Protein AF-K2F801-F1 (afdb_monomer)

pLDDT: mean 92.04, std 4.73, range [62.94, 97.62]

Foldseek 3Di:
DVVVVVVVVVVVVVVVVLVVLLCCLQVCVDVDLVRVLVVVLVVVCVVVVCCVVPPHDDDDPVVVVVVVVVSVVVSVLSSVLSVVSNVDPSVVSVCVSVVVVVVVPD

Structure (mmCIF, N/CA/C/O backbone):
data_AF-K2F801-F1
#
_entry.id   AF-K2F801-F1
#
loop_
_atom_site.group_PDB
_atom_site.id
_atom_site.type_symbol
_atom_site.label_atom_id
_atom_site.label_alt_id
_atom_site.label_comp_id
_atom_site.label_asym_id
_atom_site.label_entity_id
_atom_site.label_seq_id
_atom_site.pdbx_PDB_ins_code
_atom_site.Cartn_x
_atom_site.Cartn_y
_atom_site.Cartn_z
_atom_site.occupancy
_atom_site.B_iso_or_equiv
_atom_site.auth_seq_id
_atom_site.auth_comp_id
_atom_site.auth_asym_id
_atom_site.auth_atom_id
_atom_site.pdbx_PDB_model_num
ATOM 1 N N . MET A 1 1 ? 16.744 -20.106 -6.034 1.00 62.94 1 MET A N 1
ATOM 2 C CA . MET A 1 1 ? 16.780 -20.208 -4.558 1.00 62.94 1 MET A CA 1
ATOM 3 C C . MET A 1 1 ? 16.667 -18.844 -3.868 1.00 62.94 1 MET A C 1
ATOM 5 O O . MET A 1 1 ? 16.055 -18.784 -2.819 1.00 62.94 1 MET A O 1
ATOM 9 N N . THR A 1 2 ? 17.133 -17.734 -4.457 1.00 87.25 2 THR A N 1
ATOM 10 C CA . THR A 1 2 ? 16.975 -16.365 -3.901 1.00 87.25 2 THR A CA 1
ATOM 11 C C . THR A 1 2 ? 15.521 -15.888 -3.782 1.00 87.25 2 THR A C 1
ATOM 13 O O . THR A 1 2 ? 15.189 -15.137 -2.871 1.00 87.25 2 THR A O 1
ATOM 16 N N . TRP A 1 3 ? 14.632 -16.352 -4.668 1.00 93.12 3 TRP A N 1
ATOM 17 C CA . TRP A 1 3 ? 13.235 -15.910 -4.710 1.00 93.12 3 TRP A CA 1
ATOM 18 C C . TRP A 1 3 ? 12.461 -16.197 -3.413 1.00 93.12 3 TRP A C 1
ATOM 20 O O . TRP A 1 3 ? 11.616 -15.393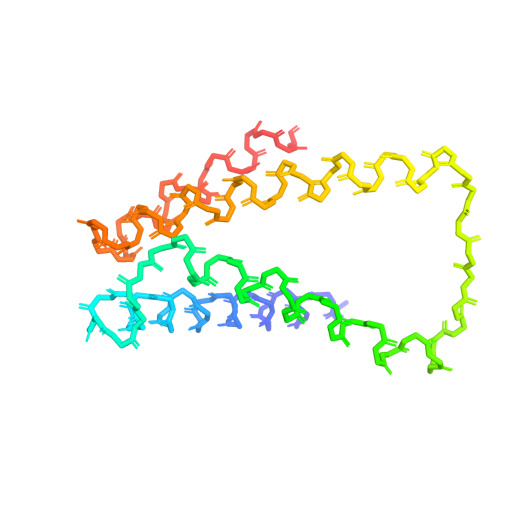 -3.037 1.00 93.12 3 TRP A O 1
ATOM 30 N N . ILE A 1 4 ? 12.762 -17.297 -2.705 1.00 95.56 4 ILE A N 1
ATOM 31 C CA . ILE A 1 4 ? 12.039 -17.640 -1.472 1.00 95.56 4 ILE A CA 1
ATOM 32 C C . ILE A 1 4 ? 12.408 -16.695 -0.332 1.00 95.56 4 ILE A C 1
ATOM 34 O O . ILE A 1 4 ? 11.539 -16.289 0.429 1.00 95.56 4 ILE A O 1
ATOM 38 N N . VAL A 1 5 ? 13.677 -16.282 -0.261 1.00 95.69 5 VAL A N 1
ATOM 39 C CA . VAL A 1 5 ? 14.139 -15.291 0.716 1.00 95.69 5 VAL A CA 1
ATO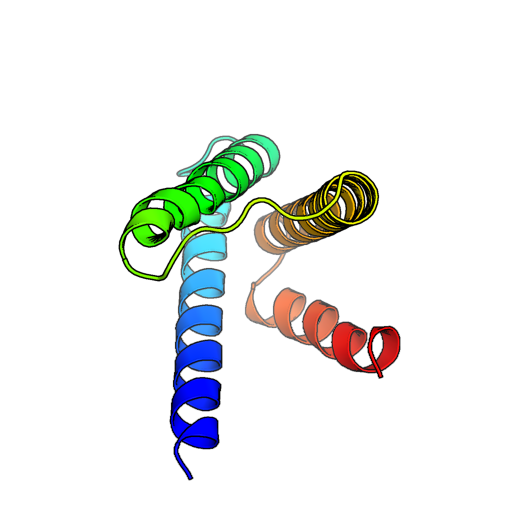M 40 C C . VAL A 1 5 ? 13.442 -13.960 0.455 1.00 95.69 5 VAL A C 1
ATOM 42 O O . VAL A 1 5 ? 12.868 -13.389 1.374 1.00 95.69 5 VAL A O 1
ATOM 45 N N . VAL A 1 6 ? 13.401 -13.518 -0.808 1.00 94.50 6 VAL A N 1
ATOM 46 C CA . VAL A 1 6 ? 12.692 -12.290 -1.205 1.00 94.50 6 VAL A CA 1
ATOM 47 C C . VAL A 1 6 ? 11.207 -12.370 -0.844 1.00 94.50 6 VAL A C 1
ATOM 49 O O . VAL A 1 6 ? 10.677 -11.432 -0.254 1.00 94.50 6 VAL A O 1
ATOM 52 N N . ALA A 1 7 ? 10.546 -13.492 -1.140 1.00 94.31 7 ALA A N 1
ATOM 53 C CA . ALA A 1 7 ? 9.134 -13.687 -0.826 1.00 94.31 7 ALA A CA 1
ATOM 54 C C . ALA A 1 7 ? 8.871 -13.644 0.687 1.00 94.31 7 ALA A C 1
ATOM 56 O O . ALA A 1 7 ? 8.004 -12.900 1.138 1.00 94.31 7 ALA A O 1
ATOM 57 N N . VAL A 1 8 ? 9.643 -14.387 1.486 1.00 95.81 8 VAL A N 1
ATOM 58 C CA . VAL A 1 8 ? 9.501 -14.405 2.951 1.00 95.81 8 VAL A CA 1
ATOM 59 C C . VAL A 1 8 ? 9.750 -13.018 3.542 1.00 95.81 8 VAL A C 1
ATOM 61 O O . VAL A 1 8 ? 8.969 -12.569 4.379 1.00 95.81 8 VAL A O 1
ATOM 64 N N . SER A 1 9 ? 10.780 -12.306 3.079 1.00 96.00 9 SER A N 1
ATOM 65 C CA . SER A 1 9 ? 11.042 -10.928 3.503 1.00 96.00 9 SER A CA 1
ATOM 66 C C . SER A 1 9 ? 9.893 -9.988 3.138 1.00 96.00 9 SER A C 1
ATOM 68 O O . SER A 1 9 ? 9.486 -9.187 3.975 1.00 96.00 9 SER A O 1
ATOM 70 N N . ALA A 1 10 ? 9.325 -10.107 1.936 1.00 93.56 10 ALA A N 1
ATOM 71 C CA . ALA A 1 10 ? 8.183 -9.300 1.517 1.00 93.56 10 ALA A CA 1
ATOM 72 C C . ALA A 1 10 ? 6.941 -9.565 2.386 1.00 93.56 10 ALA A C 1
ATOM 74 O O . ALA A 1 10 ? 6.319 -8.615 2.859 1.00 93.56 10 ALA A O 1
ATOM 75 N N . TYR A 1 11 ? 6.613 -10.831 2.670 1.00 92.50 11 TYR A N 1
ATOM 76 C CA . TYR A 1 11 ? 5.495 -11.177 3.556 1.00 92.50 11 TYR A CA 1
ATOM 77 C C . TYR A 1 11 ? 5.722 -10.712 4.997 1.00 92.50 11 TYR A C 1
ATOM 79 O O . TYR A 1 11 ? 4.792 -10.216 5.630 1.00 92.50 11 TYR A O 1
ATOM 87 N N . PHE A 1 12 ? 6.950 -10.823 5.511 1.00 95.31 12 PHE A N 1
ATOM 88 C CA . PHE A 1 12 ? 7.304 -10.321 6.838 1.00 95.31 12 PHE A CA 1
ATOM 89 C C . PHE A 1 12 ? 7.135 -8.798 6.934 1.00 95.31 12 PHE A C 1
ATOM 91 O O . PHE A 1 12 ? 6.480 -8.307 7.854 1.00 95.31 12 PHE A O 1
ATOM 98 N N . LEU A 1 13 ? 7.667 -8.051 5.962 1.00 95.50 13 LEU A N 1
ATOM 99 C CA . LEU A 1 13 ? 7.513 -6.595 5.899 1.00 95.50 13 LEU A CA 1
ATOM 100 C C . LEU A 1 13 ? 6.046 -6.187 5.717 1.00 95.50 13 LEU A C 1
ATOM 102 O O . LEU A 1 13 ? 5.600 -5.232 6.347 1.00 95.50 13 LEU A O 1
ATOM 106 N N . GLY A 1 14 ? 5.278 -6.935 4.922 1.00 92.50 14 GLY A N 1
ATOM 107 C CA . GLY A 1 14 ? 3.839 -6.730 4.764 1.00 92.50 14 GLY A CA 1
ATOM 108 C C . GLY A 1 14 ? 3.067 -6.942 6.069 1.00 92.50 14 GLY A C 1
ATOM 109 O O . GLY A 1 14 ? 2.230 -6.118 6.432 1.00 92.50 14 GLY A O 1
ATOM 110 N N . ALA A 1 15 ? 3.384 -7.995 6.827 1.00 92.38 15 ALA A N 1
ATOM 111 C CA . ALA A 1 15 ? 2.786 -8.232 8.140 1.00 92.38 15 ALA A CA 1
ATOM 112 C C . ALA A 1 15 ? 3.130 -7.111 9.135 1.00 92.38 15 ALA A C 1
ATOM 114 O O . ALA A 1 15 ? 2.257 -6.643 9.868 1.00 92.38 15 ALA A O 1
ATOM 115 N N . PHE A 1 16 ? 4.381 -6.641 9.128 1.00 95.19 16 PHE A N 1
ATOM 116 C CA . PHE A 1 16 ? 4.797 -5.493 9.931 1.00 95.19 16 PHE A CA 1
ATOM 117 C C . PHE A 1 16 ? 4.039 -4.214 9.545 1.00 95.19 16 PHE A C 1
ATOM 119 O O . PHE A 1 16 ? 3.549 -3.509 10.428 1.00 95.19 16 PHE A O 1
ATOM 126 N N . ALA A 1 17 ? 3.874 -3.943 8.248 1.00 93.38 17 ALA A N 1
ATOM 127 C CA . ALA A 1 17 ? 3.112 -2.796 7.757 1.00 93.38 17 ALA A CA 1
ATOM 128 C C . ALA A 1 17 ? 1.653 -2.831 8.240 1.00 93.38 17 ALA A C 1
ATOM 130 O O . ALA A 1 17 ? 1.187 -1.860 8.824 1.00 93.38 17 ALA A O 1
ATOM 131 N N . VAL A 1 18 ? 0.975 -3.978 8.135 1.00 93.19 18 VAL A N 1
ATOM 132 C CA . VAL A 1 18 ? -0.408 -4.158 8.620 1.00 93.19 18 VAL A CA 1
ATOM 133 C C . VAL A 1 18 ? -0.537 -3.882 10.125 1.00 93.19 18 VAL A C 1
ATOM 135 O O . VAL A 1 18 ? -1.521 -3.286 10.575 1.00 93.19 18 VAL A O 1
ATOM 138 N N . LEU A 1 19 ? 0.447 -4.306 10.926 1.00 93.81 19 LEU A N 1
ATOM 139 C CA . LEU A 1 19 ? 0.476 -4.004 12.361 1.00 93.81 19 LEU A CA 1
ATOM 140 C C . LEU A 1 19 ? 0.630 -2.501 12.612 1.00 93.81 19 LEU A C 1
ATOM 142 O O . LEU A 1 19 ? -0.057 -1.956 13.479 1.00 93.81 19 LEU A O 1
ATOM 146 N N . MET A 1 20 ? 1.492 -1.826 11.848 1.00 93.44 20 MET A N 1
ATOM 147 C CA . MET A 1 20 ? 1.669 -0.373 11.928 1.00 93.44 20 MET A CA 1
ATOM 148 C C . MET A 1 20 ? 0.419 0.386 11.482 1.00 93.44 20 MET A C 1
ATOM 150 O O . MET A 1 20 ? 0.010 1.308 12.185 1.00 93.44 20 MET A O 1
ATOM 154 N N . ASP A 1 21 ? -0.245 -0.038 10.405 1.00 93.25 21 ASP A N 1
ATOM 155 C CA . ASP A 1 21 ? -1.510 0.541 9.942 1.00 93.25 21 ASP A CA 1
ATOM 156 C C . ASP A 1 21 ? -2.560 0.483 11.052 1.00 93.25 21 ASP A C 1
ATOM 158 O O . ASP A 1 21 ? -3.171 1.494 11.413 1.00 93.25 21 ASP A O 1
ATOM 162 N N . LYS A 1 22 ? -2.733 -0.699 11.660 1.00 93.50 22 LYS A N 1
ATOM 163 C CA . LYS A 1 22 ? -3.687 -0.886 12.757 1.00 93.50 22 LYS A CA 1
ATOM 164 C C . LYS A 1 22 ? -3.316 -0.071 13.980 1.00 93.50 22 LYS A C 1
ATOM 166 O O . LYS A 1 22 ? -4.203 0.492 14.618 1.00 93.50 22 LYS A O 1
ATOM 171 N N . PHE A 1 23 ? -2.037 0.003 14.314 1.00 93.56 23 PHE A N 1
ATOM 172 C CA . PHE A 1 23 ? -1.567 0.793 15.438 1.00 93.56 23 PHE A CA 1
ATOM 173 C C . PHE A 1 23 ? -1.836 2.285 15.224 1.00 93.56 23 PHE A C 1
ATOM 175 O O . PHE A 1 23 ? -2.479 2.908 16.063 1.00 93.56 23 PHE A O 1
ATOM 182 N N . LEU A 1 24 ? -1.431 2.849 14.084 1.00 93.25 24 LEU A N 1
ATOM 183 C CA . LEU A 1 24 ? -1.578 4.274 13.777 1.00 93.25 24 LEU A CA 1
ATOM 184 C C . LEU A 1 24 ? -3.047 4.702 13.658 1.00 93.25 24 LEU A C 1
ATOM 186 O O . LEU A 1 24 ? -3.438 5.733 14.218 1.00 93.25 24 LEU A O 1
ATOM 190 N N . LEU A 1 25 ? -3.866 3.902 12.969 1.00 92.75 25 LEU A N 1
ATOM 191 C CA . LEU A 1 25 ? -5.290 4.178 12.764 1.00 92.75 25 LEU A CA 1
ATOM 192 C C . LEU A 1 25 ? -6.138 3.832 13.992 1.00 92.75 25 LEU A C 1
ATOM 194 O O . LEU A 1 25 ? -7.095 4.541 14.295 1.00 92.75 25 LEU A O 1
ATOM 198 N N . GLY A 1 26 ? -5.814 2.748 14.695 1.00 87.62 26 GLY A N 1
ATOM 199 C CA . GLY A 1 26 ? -6.557 2.274 15.864 1.00 87.62 26 GLY A CA 1
ATOM 200 C C . GLY A 1 26 ? -6.285 3.102 17.115 1.00 87.62 26 GLY A C 1
ATOM 201 O O . GLY A 1 26 ? -7.210 3.393 17.870 1.00 87.62 26 GLY A O 1
ATOM 202 N N . SER A 1 27 ? -5.045 3.564 17.313 1.00 87.69 27 SER A N 1
ATOM 203 C CA . SER A 1 27 ? -4.688 4.424 18.447 1.00 87.69 27 SER A CA 1
ATOM 204 C C . SER A 1 27 ? -4.980 5.910 18.200 1.00 87.69 27 SER A C 1
ATOM 206 O O . SER A 1 27 ? -4.488 6.748 18.955 1.00 87.69 27 SER A O 1
ATOM 208 N N . LYS A 1 28 ? -5.702 6.256 17.121 1.00 81.62 28 LYS A N 1
ATOM 209 C CA . LYS A 1 28 ? -6.037 7.636 16.712 1.00 81.62 28 LYS A CA 1
ATOM 210 C C . LYS A 1 28 ? -4.827 8.584 16.633 1.00 81.62 28 LYS A C 1
ATOM 212 O O . LYS A 1 28 ? -4.964 9.784 16.852 1.00 81.62 28 LYS A O 1
ATOM 217 N N . ARG A 1 29 ? -3.634 8.057 16.323 1.00 85.50 29 ARG A N 1
ATOM 218 C CA . ARG A 1 29 ? -2.418 8.873 16.110 1.00 85.50 29 ARG A CA 1
ATOM 219 C C . ARG A 1 29 ? -2.474 9.637 14.794 1.00 85.50 29 ARG A C 1
ATOM 221 O O . ARG A 1 29 ? -1.818 10.662 14.653 1.00 85.50 29 ARG A O 1
ATOM 228 N N . VAL A 1 30 ? -3.271 9.140 13.853 1.00 87.75 30 VAL A N 1
ATOM 229 C CA . VAL A 1 30 ? -3.607 9.822 12.607 1.00 87.75 30 VAL A CA 1
ATOM 230 C C . VAL A 1 30 ? -5.089 10.176 12.632 1.00 87.75 30 VAL A C 1
ATOM 232 O O . VAL A 1 30 ? -5.919 9.387 13.081 1.00 87.75 30 VAL A O 1
ATOM 235 N N . SER A 1 31 ? -5.412 11.379 12.160 1.00 83.75 31 SER A N 1
ATOM 236 C CA . SER A 1 31 ? -6.746 11.973 12.273 1.00 83.75 31 SER A CA 1
ATOM 237 C C . SER A 1 31 ? -7.832 11.201 11.523 1.00 83.75 31 SER A C 1
ATOM 239 O O . SER A 1 31 ? -8.977 11.174 11.969 1.00 83.75 31 SER A O 1
ATOM 241 N N . SER A 1 32 ? -7.500 10.586 10.384 1.00 91.69 32 SER A N 1
ATOM 242 C CA . SER A 1 32 ? -8.458 9.839 9.569 1.00 91.69 32 SER A CA 1
ATOM 243 C C . SER A 1 32 ? -7.779 8.859 8.597 1.00 91.69 32 SER A C 1
ATOM 245 O O . SER A 1 32 ? -6.631 9.088 8.198 1.00 91.69 32 SER A O 1
ATOM 247 N N . PRO A 1 33 ? -8.485 7.799 8.152 1.00 92.19 33 PRO A N 1
ATOM 248 C CA . PRO A 1 33 ? -8.006 6.893 7.103 1.00 92.19 33 PRO A CA 1
ATOM 249 C C . PRO A 1 33 ? -7.648 7.599 5.787 1.00 92.19 33 PRO A C 1
ATOM 251 O O . PRO A 1 33 ? -6.733 7.169 5.088 1.00 92.19 33 PRO A O 1
ATOM 254 N N . GLN A 1 34 ? -8.339 8.693 5.457 1.00 94.25 34 GLN A N 1
ATOM 255 C CA . GLN A 1 34 ? -8.093 9.527 4.278 1.00 94.25 34 GLN A CA 1
ATOM 256 C C . GLN A 1 34 ? -6.700 10.155 4.347 1.00 94.25 34 GLN A C 1
ATOM 258 O O . GLN A 1 34 ? -5.894 9.988 3.435 1.00 94.25 34 GLN A O 1
ATOM 263 N N . VAL A 1 35 ? -6.409 10.835 5.461 1.00 94.56 35 VAL A N 1
ATOM 264 C CA . VAL A 1 35 ? -5.117 11.494 5.697 1.00 94.56 35 VAL A CA 1
ATOM 265 C C . VAL A 1 35 ? -3.995 10.463 5.731 1.00 94.56 35 VAL A C 1
ATOM 267 O O . VAL A 1 35 ? -2.950 10.671 5.122 1.00 94.56 35 VAL A O 1
ATOM 270 N N . TYR A 1 36 ? -4.224 9.319 6.377 1.00 94.88 36 TYR A N 1
ATOM 271 C CA . TYR A 1 36 ? -3.240 8.242 6.396 1.00 94.88 36 TYR A CA 1
ATOM 272 C C . TYR A 1 36 ? -2.928 7.716 4.990 1.00 94.88 36 TYR A C 1
ATOM 274 O O . TYR A 1 36 ? -1.767 7.634 4.601 1.00 94.88 36 TYR A O 1
ATOM 282 N N . THR A 1 37 ? -3.963 7.439 4.194 1.00 95.44 37 THR A N 1
ATOM 283 C CA . 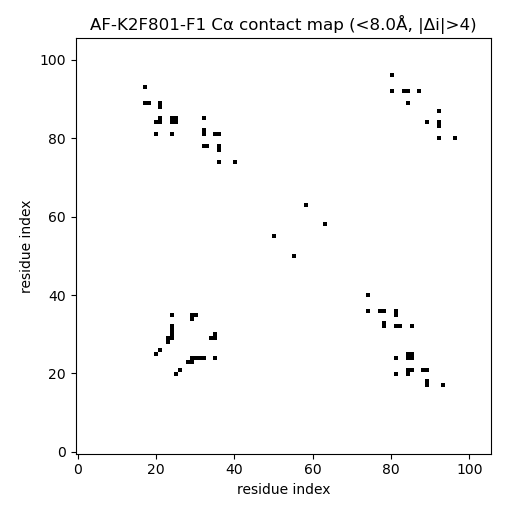THR A 1 37 ? -3.803 6.945 2.819 1.00 95.44 37 THR A CA 1
ATOM 284 C C . THR A 1 37 ? -3.078 7.952 1.929 1.00 95.44 37 THR A C 1
ATOM 286 O O . THR A 1 37 ? -2.237 7.563 1.122 1.00 95.44 37 THR A O 1
ATOM 289 N N . PHE A 1 38 ? -3.350 9.246 2.101 1.00 94.69 38 PHE A N 1
ATOM 290 C CA . PHE A 1 38 ? -2.626 10.306 1.404 1.00 94.69 38 PHE A CA 1
ATOM 291 C C . PHE A 1 38 ? -1.121 10.255 1.700 1.00 94.69 38 PHE A C 1
ATOM 293 O O . PHE A 1 38 ? -0.316 10.263 0.769 1.00 94.69 38 PHE A O 1
ATOM 300 N N . TYR A 1 39 ? -0.735 10.120 2.973 1.00 94.00 39 TYR A N 1
ATOM 301 C CA . TYR A 1 39 ? 0.675 9.978 3.340 1.00 94.00 39 TYR A CA 1
ATOM 302 C C . TYR A 1 39 ? 1.300 8.698 2.786 1.00 94.00 39 TYR A C 1
ATOM 304 O O . TYR A 1 39 ? 2.412 8.766 2.273 1.00 94.00 39 TYR A O 1
ATOM 312 N N . VAL A 1 40 ? 0.595 7.561 2.815 1.00 93.50 40 VAL A N 1
ATOM 313 C CA . VAL A 1 40 ? 1.069 6.311 2.187 1.00 93.50 40 VAL A CA 1
ATOM 314 C C . VAL A 1 40 ? 1.368 6.526 0.698 1.00 93.50 40 VAL A C 1
ATOM 316 O O . VAL A 1 40 ? 2.427 6.120 0.222 1.00 93.50 40 VAL A O 1
ATOM 319 N N . GLY A 1 41 ? 0.487 7.225 -0.023 1.00 93.50 41 GLY A N 1
ATOM 320 C CA . GLY A 1 41 ? 0.705 7.578 -1.429 1.00 93.50 41 GLY A CA 1
ATOM 321 C C . GLY A 1 41 ? 1.935 8.465 -1.643 1.00 93.50 41 GLY A C 1
ATOM 322 O O . GLY A 1 41 ? 2.752 8.180 -2.516 1.00 93.50 41 GLY A O 1
ATOM 323 N N . ILE A 1 42 ? 2.116 9.499 -0.812 1.00 94.25 42 ILE A N 1
ATOM 324 C CA . ILE A 1 42 ? 3.302 10.371 -0.870 1.00 94.25 42 ILE A CA 1
ATOM 325 C C . ILE A 1 42 ? 4.582 9.588 -0.580 1.00 94.25 42 ILE A C 1
ATOM 327 O O . ILE A 1 42 ? 5.568 9.764 -1.290 1.00 94.25 42 ILE A O 1
ATOM 331 N N . PHE A 1 43 ? 4.587 8.711 0.427 1.00 91.88 43 PHE A N 1
ATOM 332 C CA . PHE A 1 43 ? 5.754 7.880 0.735 1.00 91.88 43 PHE A CA 1
ATOM 333 C C . PHE A 1 43 ? 6.146 6.975 -0.436 1.00 91.88 43 PHE A C 1
ATOM 335 O O . PHE A 1 43 ? 7.335 6.721 -0.628 1.00 91.88 43 PHE A O 1
ATOM 342 N N . GLY A 1 44 ? 5.185 6.569 -1.271 1.00 90.06 44 GLY A N 1
ATOM 343 C CA . GLY A 1 44 ? 5.450 5.865 -2.526 1.00 90.06 44 GLY A CA 1
ATOM 344 C C . GLY A 1 44 ? 6.369 6.635 -3.483 1.00 90.06 44 GLY A C 1
ATOM 345 O O . GLY A 1 44 ? 7.169 6.019 -4.185 1.00 90.06 44 GLY A O 1
ATOM 346 N N . LEU A 1 45 ? 6.354 7.974 -3.458 1.00 91.06 45 LEU A N 1
ATOM 347 C CA . LEU A 1 45 ? 7.280 8.800 -4.247 1.00 91.06 45 LEU A CA 1
ATOM 348 C C . LEU A 1 45 ? 8.737 8.652 -3.794 1.00 91.06 45 LEU A C 1
ATOM 350 O O . LEU A 1 45 ? 9.644 8.931 -4.574 1.00 91.06 45 LEU A O 1
ATOM 354 N N . GLY A 1 46 ? 8.983 8.150 -2.580 1.00 91.38 46 GLY A N 1
ATOM 355 C CA . GLY A 1 46 ? 10.322 7.789 -2.113 1.00 91.38 46 GLY A CA 1
ATOM 356 C C . GLY A 1 46 ? 11.021 6.777 -3.027 1.00 91.38 46 GLY A C 1
ATOM 357 O O . GLY A 1 46 ? 12.248 6.755 -3.074 1.00 91.38 46 GLY A O 1
ATOM 358 N N . ALA A 1 47 ? 10.272 6.012 -3.831 1.00 88.06 47 ALA A N 1
ATOM 359 C CA . ALA A 1 47 ? 10.834 5.151 -4.869 1.00 88.06 47 ALA A CA 1
ATOM 360 C C . ALA A 1 47 ? 11.713 5.922 -5.876 1.00 88.06 47 ALA A C 1
ATOM 362 O O . ALA A 1 47 ? 12.717 5.387 -6.344 1.00 88.06 47 ALA A O 1
ATOM 363 N N . PHE A 1 48 ? 11.408 7.196 -6.158 1.00 89.56 48 PHE A N 1
ATOM 364 C CA . PHE A 1 48 ? 12.221 8.033 -7.049 1.00 89.56 48 PHE A CA 1
ATOM 365 C C . PHE A 1 48 ? 13.612 8.341 -6.487 1.00 89.56 48 PHE A C 1
ATOM 367 O O . PHE A 1 48 ? 14.524 8.606 -7.264 1.00 89.56 48 PHE A O 1
ATOM 374 N N . LEU A 1 49 ? 13.824 8.237 -5.170 1.00 91.81 49 LEU A N 1
ATOM 375 C CA . LEU A 1 49 ? 15.163 8.369 -4.583 1.00 91.81 49 LEU A CA 1
ATOM 376 C C . LEU A 1 49 ? 16.101 7.249 -5.047 1.00 91.81 49 LEU A C 1
ATOM 378 O O . LEU A 1 49 ? 17.314 7.439 -5.080 1.00 91.81 49 LEU A O 1
ATOM 382 N N . PHE A 1 50 ? 15.547 6.101 -5.444 1.00 89.25 50 PHE A N 1
ATOM 383 C CA . PHE A 1 50 ? 16.314 4.979 -5.975 1.00 89.25 50 PHE A CA 1
ATOM 384 C C . PHE A 1 50 ? 16.541 5.067 -7.491 1.00 89.25 50 PHE A C 1
ATOM 386 O O . PHE A 1 50 ? 17.440 4.407 -8.006 1.00 89.25 50 PHE A O 1
ATOM 393 N N . ALA A 1 51 ? 15.795 5.916 -8.206 1.00 89.00 51 ALA A N 1
ATOM 394 C CA . ALA A 1 51 ? 15.906 6.094 -9.655 1.00 89.00 51 ALA A CA 1
ATOM 395 C C . ALA A 1 51 ? 17.350 6.304 -10.178 1.00 89.00 51 ALA A C 1
ATOM 397 O O . ALA A 1 51 ? 17.717 5.629 -11.145 1.00 89.00 51 ALA A O 1
ATOM 398 N N . PRO A 1 52 ? 18.207 7.158 -9.571 1.00 87.38 52 PRO A N 1
ATOM 399 C CA . PRO A 1 52 ? 19.561 7.376 -10.089 1.00 87.38 52 PRO A CA 1
ATOM 400 C C . PRO A 1 52 ? 20.487 6.157 -9.960 1.00 87.38 52 PRO A C 1
ATOM 402 O O . PRO A 1 52 ? 21.475 6.076 -10.683 1.00 87.38 52 PRO A O 1
ATOM 405 N N . PHE A 1 53 ? 20.186 5.195 -9.082 1.00 90.81 53 PHE A N 1
ATOM 406 C CA . PHE A 1 53 ? 21.061 4.045 -8.826 1.00 90.81 53 PHE A CA 1
ATOM 407 C C . PHE A 1 53 ? 20.838 2.872 -9.790 1.00 90.81 53 PHE A C 1
ATOM 409 O O . PHE A 1 53 ? 21.715 2.023 -9.923 1.00 90.81 53 PHE A O 1
ATOM 416 N N . PHE A 1 54 ? 19.685 2.818 -10.468 1.00 84.94 54 PHE A N 1
ATOM 417 C CA . PHE A 1 54 ? 19.253 1.648 -11.247 1.00 84.94 54 PHE A CA 1
ATOM 418 C C . PHE A 1 54 ? 18.985 1.941 -12.731 1.00 84.94 54 PHE A C 1
ATOM 420 O O . PHE A 1 54 ? 18.343 1.141 -13.405 1.00 84.94 54 PHE A O 1
ATOM 427 N N . GLY A 1 55 ? 19.481 3.067 -13.257 1.00 84.19 55 GLY A N 1
ATOM 428 C CA . GLY A 1 55 ? 19.340 3.403 -14.678 1.00 84.19 55 GLY A CA 1
ATOM 429 C C . GLY A 1 55 ? 17.913 3.807 -15.048 1.00 84.19 55 GLY A C 1
ATOM 430 O O . GLY A 1 55 ? 17.247 3.127 -15.827 1.00 84.19 55 GLY A O 1
ATOM 431 N N . PHE A 1 56 ? 17.439 4.919 -14.476 1.00 86.56 56 PHE A N 1
ATOM 432 C CA . PHE A 1 56 ? 16.112 5.459 -14.761 1.00 86.56 56 PHE A CA 1
ATOM 433 C C . PHE A 1 56 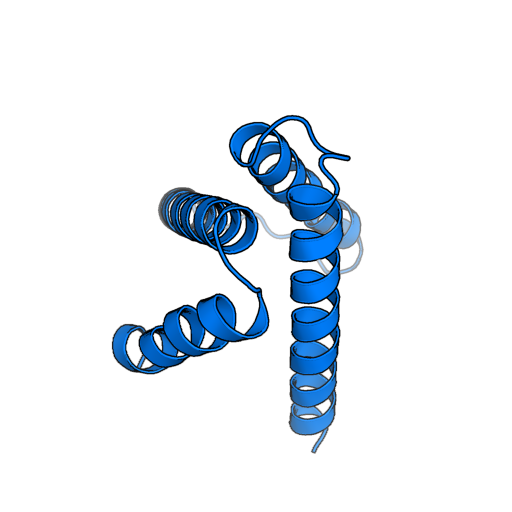? 15.906 5.692 -16.263 1.00 86.56 56 PHE A C 1
ATOM 435 O O . PHE A 1 56 ? 16.619 6.475 -16.890 1.00 86.56 56 PHE A O 1
ATOM 442 N N . SER A 1 57 ? 14.899 5.027 -16.823 1.00 89.31 57 SER A N 1
ATOM 443 C CA . SER A 1 57 ? 14.426 5.240 -18.187 1.00 89.31 57 SER A CA 1
ATOM 444 C C . SER A 1 57 ? 12.975 5.696 -18.136 1.00 89.31 57 SER A C 1
ATOM 446 O O . SER A 1 57 ? 12.171 5.169 -17.367 1.00 89.31 57 SER A O 1
ATOM 448 N N . VAL A 1 58 ? 12.650 6.713 -18.932 1.00 91.25 58 VAL A N 1
ATOM 449 C CA . VAL A 1 58 ? 11.276 7.206 -19.035 1.00 91.25 58 VAL A CA 1
ATOM 450 C C . VAL A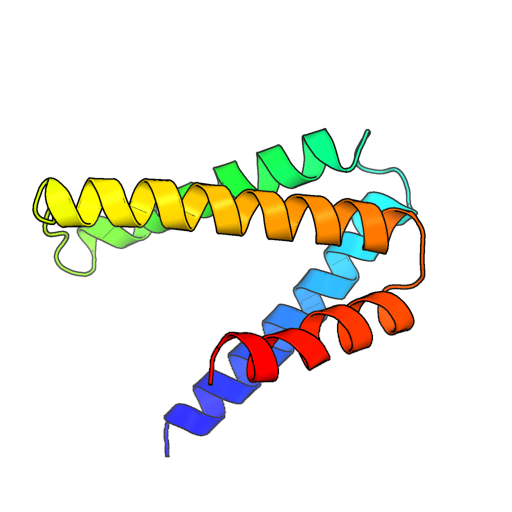 1 58 ? 10.497 6.247 -19.945 1.00 91.25 58 VAL A C 1
ATOM 452 O O . VAL A 1 58 ? 10.928 6.030 -21.081 1.00 91.25 58 VAL A O 1
ATOM 455 N N . PRO A 1 59 ? 9.386 5.649 -19.476 1.00 92.12 59 PRO A N 1
ATOM 456 C CA . PRO A 1 59 ? 8.550 4.785 -20.308 1.00 92.12 59 PRO A CA 1
ATOM 457 C C . PRO A 1 59 ? 7.843 5.563 -21.429 1.00 92.12 59 PRO A C 1
ATOM 459 O O . PRO A 1 59 ? 7.785 6.789 -21.402 1.00 92.12 59 PRO A O 1
ATOM 462 N N . SER A 1 60 ? 7.242 4.854 -22.391 1.00 96.88 60 SER A N 1
ATOM 463 C CA . SER A 1 60 ? 6.387 5.482 -23.408 1.00 96.88 60 SER A CA 1
ATOM 464 C C . SER A 1 60 ? 5.144 6.136 -22.793 1.00 96.88 60 SER A C 1
ATOM 466 O O . SER A 1 60 ? 4.643 5.689 -21.758 1.00 96.88 60 SER A O 1
ATOM 468 N N . ASP A 1 61 ? 4.573 7.128 -23.480 1.00 96.94 61 ASP A N 1
ATOM 469 C CA . ASP A 1 61 ? 3.368 7.846 -23.029 1.00 96.94 61 ASP A CA 1
ATOM 470 C C . ASP A 1 61 ? 2.195 6.904 -22.714 1.00 96.94 61 ASP A C 1
ATOM 472 O O . ASP A 1 61 ? 1.482 7.079 -21.724 1.00 96.94 61 ASP A O 1
ATOM 476 N N . SER A 1 62 ? 2.030 5.845 -23.515 1.00 97.19 62 SER A N 1
ATOM 477 C CA . SER A 1 62 ? 1.025 4.802 -23.285 1.00 97.19 62 SER A CA 1
ATOM 478 C C . SER A 1 62 ? 1.240 4.057 -21.965 1.00 97.19 62 SER A C 1
ATOM 480 O O . SER A 1 62 ? 0.292 3.848 -21.207 1.00 97.19 62 SER A O 1
ATOM 482 N N . GLN A 1 63 ? 2.487 3.693 -21.658 1.00 96.62 63 GLN A N 1
ATOM 483 C CA . GLN A 1 63 ? 2.844 2.999 -20.425 1.00 96.62 63 GLN A CA 1
ATOM 484 C C . GLN A 1 63 ? 2.673 3.913 -19.211 1.00 96.62 63 GLN A C 1
ATOM 486 O O . GLN A 1 63 ? 2.203 3.457 -18.167 1.00 96.62 63 GLN A O 1
ATOM 491 N N . ILE A 1 64 ? 3.003 5.202 -19.341 1.00 96.12 64 ILE A N 1
ATOM 492 C CA . ILE A 1 64 ? 2.756 6.207 -18.300 1.00 96.12 64 ILE A CA 1
ATOM 493 C C . ILE A 1 64 ? 1.252 6.303 -18.019 1.00 96.12 64 ILE A C 1
ATOM 495 O O . ILE A 1 64 ? 0.847 6.214 -16.860 1.00 96.12 64 ILE A O 1
ATOM 499 N N . GLY A 1 65 ? 0.418 6.393 -19.060 1.00 97.62 65 GLY A N 1
ATOM 500 C CA . GLY A 1 65 ? -1.041 6.424 -18.922 1.00 97.62 65 GLY A CA 1
ATOM 501 C C . GLY A 1 65 ? -1.595 5.209 -18.172 1.00 97.62 65 GLY A C 1
ATOM 502 O O . GLY A 1 65 ? -2.324 5.365 -17.191 1.00 97.62 65 GLY A O 1
ATOM 503 N N . ILE A 1 66 ? -1.191 3.998 -18.566 1.00 97.44 66 ILE A N 1
ATOM 504 C CA . ILE A 1 66 ? -1.611 2.752 -17.898 1.00 97.44 66 ILE A CA 1
ATOM 505 C C . ILE A 1 66 ? -1.123 2.714 -16.444 1.00 97.44 66 ILE A C 1
ATOM 507 O O . ILE A 1 66 ? -1.864 2.295 -15.552 1.00 97.44 66 ILE A O 1
ATOM 511 N N . SER A 1 67 ? 0.098 3.182 -16.182 1.00 95.12 67 SER A N 1
ATOM 512 C CA . SER A 1 67 ? 0.681 3.198 -14.836 1.00 95.12 67 SER A CA 1
ATOM 513 C C . SER A 1 67 ? -0.054 4.165 -13.905 1.00 95.12 67 SER A C 1
ATOM 515 O O . SER A 1 67 ? -0.293 3.828 -12.747 1.00 95.12 67 SER A O 1
ATOM 517 N N . LEU A 1 68 ? -0.482 5.330 -14.403 1.00 95.69 68 LEU A N 1
ATOM 518 C CA . LEU A 1 68 ? -1.292 6.284 -13.638 1.00 95.69 68 LEU A CA 1
ATOM 519 C C . LEU A 1 68 ? -2.672 5.714 -13.293 1.00 95.69 68 LEU A C 1
ATOM 521 O O . LEU A 1 68 ? -3.111 5.822 -12.148 1.00 95.69 68 LEU A O 1
ATOM 525 N N . VAL A 1 69 ? -3.334 5.060 -14.252 1.00 97.56 69 VAL A N 1
ATOM 526 C CA . VAL A 1 69 ? -4.626 4.392 -14.012 1.00 97.56 69 VAL A CA 1
ATOM 527 C C . VAL A 1 69 ? -4.464 3.253 -13.003 1.00 97.56 69 VAL A C 1
ATOM 529 O O . VAL A 1 69 ? -5.240 3.148 -12.056 1.00 97.56 69 VAL A O 1
ATOM 532 N N . SER A 1 70 ? -3.411 2.446 -13.142 1.00 95.69 70 SER A N 1
ATOM 533 C CA . SER A 1 70 ? -3.083 1.371 -12.196 1.00 95.69 70 SER A CA 1
ATOM 534 C C . SER A 1 70 ? -2.830 1.920 -10.790 1.00 95.69 70 SER A C 1
ATOM 536 O O . SER A 1 70 ? -3.365 1.399 -9.813 1.00 95.69 70 SER A O 1
ATOM 538 N N . GLY A 1 71 ? -2.081 3.021 -10.685 1.00 94.88 71 GLY A N 1
ATOM 539 C CA . GLY A 1 71 ? -1.842 3.731 -9.430 1.00 94.88 71 GLY A CA 1
ATOM 540 C C . GLY A 1 71 ? -3.128 4.259 -8.793 1.00 94.88 71 GLY A C 1
ATOM 541 O O . GLY A 1 71 ? -3.292 4.160 -7.579 1.00 94.88 71 GLY A O 1
ATOM 542 N N . MET A 1 72 ? -4.079 4.750 -9.593 1.00 96.12 72 MET A N 1
ATOM 543 C CA . MET A 1 72 ? -5.389 5.195 -9.106 1.00 96.12 72 MET A CA 1
ATOM 544 C C . MET A 1 72 ? -6.179 4.046 -8.466 1.00 96.12 72 MET A C 1
ATOM 546 O O . MET A 1 72 ? -6.652 4.187 -7.336 1.00 96.12 72 MET A O 1
ATOM 550 N N . PHE A 1 73 ? -6.285 2.899 -9.145 1.00 95.62 73 PHE A N 1
ATOM 551 C CA . PHE A 1 73 ? -6.960 1.718 -8.593 1.00 95.62 73 PHE A CA 1
ATOM 552 C C . PHE A 1 73 ? -6.243 1.169 -7.359 1.00 95.62 73 PHE A C 1
ATOM 554 O O . PHE A 1 73 ? -6.894 0.829 -6.370 1.00 95.62 73 PHE A O 1
ATOM 561 N N . TYR A 1 74 ? -4.909 1.142 -7.377 1.00 93.56 74 TYR A N 1
ATOM 562 C CA . TYR A 1 74 ? -4.109 0.742 -6.224 1.00 93.56 74 TYR A CA 1
ATOM 563 C C . TYR A 1 74 ? -4.392 1.633 -5.008 1.00 93.56 74 TYR A C 1
ATOM 565 O O . TYR A 1 74 ? -4.707 1.127 -3.931 1.00 93.56 74 TYR A O 1
ATOM 573 N N . MET A 1 75 ? -4.377 2.958 -5.180 1.00 95.81 75 MET A N 1
ATOM 574 C CA . MET A 1 75 ? -4.671 3.902 -4.098 1.00 95.81 75 MET A CA 1
ATOM 575 C C . MET A 1 75 ? -6.109 3.784 -3.586 1.00 95.81 75 MET A C 1
ATOM 577 O O . MET A 1 75 ? -6.330 3.892 -2.379 1.00 95.81 75 MET A O 1
ATOM 581 N N . ALA A 1 76 ? -7.082 3.508 -4.460 1.00 95.69 76 ALA A N 1
ATOM 582 C CA . ALA A 1 76 ? -8.454 3.220 -4.044 1.00 95.69 76 ALA A CA 1
ATOM 583 C C . ALA A 1 76 ? -8.537 1.942 -3.186 1.00 95.69 76 ALA A C 1
ATOM 585 O O . ALA A 1 76 ? -9.229 1.924 -2.165 1.00 95.69 76 ALA A O 1
ATOM 586 N N . GLY A 1 77 ? -7.785 0.898 -3.549 1.00 94.25 77 GLY A N 1
ATOM 587 C CA . GLY A 1 77 ? -7.665 -0.332 -2.763 1.00 94.25 77 GLY A CA 1
ATOM 588 C C . GLY A 1 77 ? -7.034 -0.096 -1.389 1.00 94.25 77 GLY A C 1
ATOM 589 O O . GLY A 1 77 ? -7.590 -0.519 -0.375 1.00 94.25 77 GLY A O 1
ATOM 590 N N . ILE A 1 78 ? -5.925 0.646 -1.333 1.00 94.56 78 ILE A N 1
ATOM 591 C CA . ILE A 1 78 ? -5.266 1.023 -0.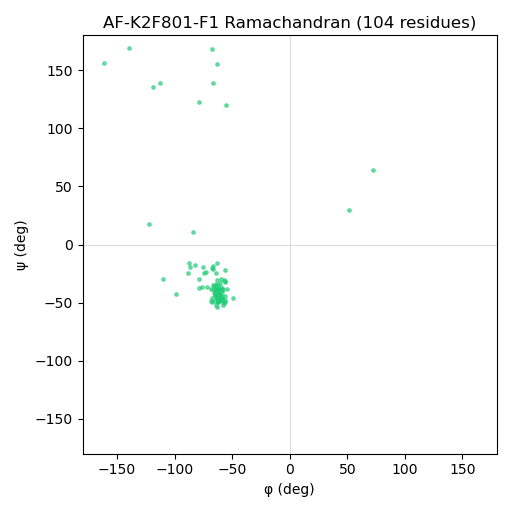071 1.00 94.56 78 ILE A CA 1
ATOM 592 C C . ILE A 1 78 ? -6.202 1.859 0.807 1.00 94.56 78 ILE A C 1
ATOM 594 O O . ILE A 1 78 ? -6.285 1.635 2.015 1.00 94.56 78 ILE A O 1
ATOM 598 N N . PHE A 1 79 ? -6.964 2.781 0.218 1.00 96.44 79 PHE A N 1
ATOM 599 C CA . PHE A 1 79 ? -7.955 3.558 0.956 1.00 96.44 79 PHE A CA 1
ATOM 600 C C . PHE A 1 79 ? -9.030 2.666 1.591 1.00 96.44 79 PHE A C 1
ATOM 602 O O . PHE A 1 79 ? -9.316 2.789 2.786 1.00 96.44 79 PHE A O 1
ATOM 609 N N . ALA A 1 80 ? -9.593 1.730 0.822 1.00 95.12 80 ALA A N 1
ATOM 610 C CA . ALA A 1 80 ? -10.581 0.775 1.319 1.00 95.12 80 ALA A CA 1
ATOM 611 C C . ALA A 1 80 ? -10.009 -0.136 2.422 1.00 95.12 80 ALA A C 1
ATOM 613 O O . ALA A 1 80 ? -10.683 -0.399 3.427 1.00 95.12 80 ALA A O 1
ATOM 614 N N . LEU A 1 81 ? -8.752 -0.569 2.280 1.00 94.12 81 LEU A N 1
ATOM 615 C CA . LEU A 1 81 ? -8.036 -1.340 3.296 1.00 94.12 81 LEU A CA 1
ATOM 616 C C . LEU A 1 81 ? -7.880 -0.538 4.594 1.00 94.12 81 LEU A C 1
ATOM 618 O O . LEU A 1 81 ? -8.248 -1.028 5.661 1.00 94.12 81 LEU A O 1
ATOM 622 N N . ASN A 1 82 ? -7.430 0.714 4.509 1.00 94.62 82 ASN A N 1
ATOM 623 C CA . ASN A 1 82 ? -7.248 1.590 5.668 1.00 94.62 82 ASN A CA 1
ATOM 624 C C . ASN A 1 82 ? -8.568 1.890 6.390 1.00 94.62 82 ASN A C 1
ATOM 626 O O . ASN A 1 82 ? -8.615 1.878 7.622 1.00 94.62 82 ASN A O 1
ATOM 630 N N . ILE A 1 83 ? -9.668 2.094 5.656 1.00 95.06 83 ILE A N 1
ATOM 631 C CA . ILE A 1 83 ? -11.007 2.200 6.261 1.00 95.06 83 ILE A CA 1
ATOM 632 C C . ILE A 1 83 ? -11.348 0.923 7.036 1.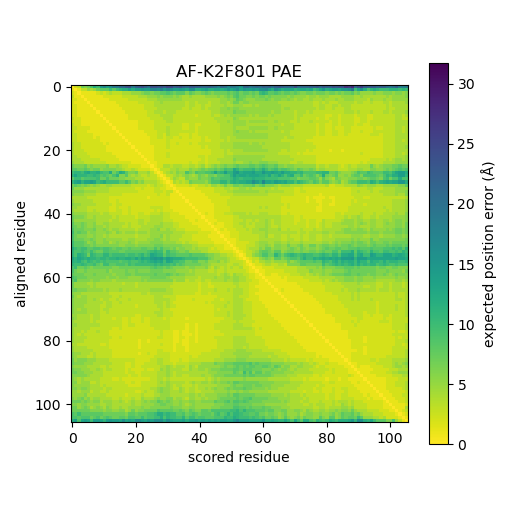00 95.06 83 ILE A C 1
ATOM 634 O O . ILE A 1 83 ? -11.861 0.990 8.155 1.00 95.06 83 ILE A O 1
ATOM 638 N N . SER A 1 84 ? -11.075 -0.238 6.449 1.00 94.44 84 SER A N 1
ATOM 639 C CA . SER A 1 84 ? -11.414 -1.532 7.041 1.00 94.44 84 SER A CA 1
ATOM 640 C C . SER A 1 84 ? -10.591 -1.808 8.303 1.00 94.44 84 SER A C 1
ATOM 642 O O . SER A 1 84 ? -11.159 -2.152 9.338 1.00 94.44 84 SER A O 1
ATOM 644 N N . ILE A 1 85 ? -9.276 -1.569 8.262 1.00 94.19 85 ILE A N 1
ATOM 645 C CA . ILE A 1 85 ? -8.358 -1.699 9.409 1.00 94.19 85 ILE A CA 1
ATOM 646 C C . ILE A 1 85 ? -8.720 -0.722 10.537 1.00 94.19 85 ILE A C 1
ATOM 648 O O . ILE A 1 85 ? -8.601 -1.051 11.721 1.00 94.19 85 ILE A O 1
ATOM 652 N N . ASN A 1 86 ? -9.194 0.479 10.201 1.00 94.25 86 ASN A N 1
ATOM 653 C CA . ASN A 1 86 ? -9.662 1.435 11.201 1.00 94.25 86 ASN A CA 1
ATOM 654 C C . ASN A 1 86 ? -10.925 0.939 11.930 1.00 94.25 86 ASN A C 1
ATOM 656 O O . ASN A 1 86 ? -11.055 1.156 13.133 1.00 94.25 86 ASN A O 1
ATOM 660 N N . LYS A 1 87 ? -11.824 0.239 11.228 1.00 92.62 87 LYS A N 1
ATOM 661 C CA . LYS A 1 87 ? -13.108 -0.240 11.771 1.00 92.62 87 LYS A CA 1
ATOM 662 C C . LYS A 1 87 ? -13.049 -1.619 12.434 1.00 92.62 87 LYS A C 1
ATOM 664 O O . LYS A 1 87 ? -13.906 -1.917 13.260 1.00 92.62 87 LYS A O 1
ATOM 669 N N . ALA A 1 88 ? -12.087 -2.465 12.078 1.00 93.31 88 ALA A N 1
ATOM 670 C CA . ALA A 1 88 ? -12.020 -3.854 12.530 1.00 93.31 88 ALA A CA 1
ATOM 671 C C . ALA A 1 88 ? -10.589 -4.291 12.870 1.00 93.31 88 ALA A C 1
ATOM 673 O O . ALA A 1 88 ? -9.619 -3.581 12.612 1.00 93.31 88 ALA A O 1
ATOM 674 N N . GLU A 1 89 ? -10.439 -5.458 13.495 1.00 91.62 89 GLU A N 1
ATOM 675 C CA . GLU A 1 89 ? -9.120 -6.011 13.808 1.00 91.62 89 GLU A CA 1
ATOM 676 C C . GLU A 1 89 ? -8.344 -6.382 12.545 1.00 91.62 89 GLU A C 1
ATOM 678 O O . GLU A 1 89 ? -8.895 -6.983 11.618 1.00 91.62 89 GLU A O 1
ATOM 683 N N . ALA A 1 90 ? -7.045 -6.077 12.535 1.00 91.25 90 ALA A N 1
ATOM 684 C CA . ALA A 1 90 ? -6.181 -6.353 11.389 1.00 91.25 90 ALA A CA 1
ATOM 685 C C . ALA A 1 90 ? -6.176 -7.850 11.042 1.00 91.25 90 ALA A C 1
ATOM 687 O O . ALA A 1 90 ? -6.259 -8.222 9.877 1.00 91.25 90 ALA A O 1
ATOM 688 N N . SER A 1 91 ? -6.204 -8.715 12.062 1.00 91.38 91 SER A N 1
ATOM 689 C CA . SER A 1 91 ? -6.274 -10.174 11.917 1.00 91.38 91 SER A CA 1
ATOM 690 C C . SER A 1 91 ? -7.556 -10.686 11.252 1.00 91.38 91 SER A C 1
ATOM 692 O O . SER A 1 91 ? -7.582 -11.831 10.815 1.00 91.38 91 SER A O 1
ATOM 694 N N . ARG A 1 92 ? -8.613 -9.867 11.155 1.00 92.25 92 ARG A N 1
ATOM 695 C CA . ARG A 1 92 ? -9.856 -10.207 10.441 1.00 92.25 92 ARG A CA 1
ATOM 696 C C . ARG A 1 92 ? -9.893 -9.606 9.044 1.00 92.25 92 ARG A C 1
ATOM 698 O O . ARG A 1 92 ? -10.294 -10.277 8.103 1.00 92.25 92 ARG A O 1
ATOM 705 N N . VAL A 1 93 ? -9.471 -8.351 8.911 1.00 94.25 93 VAL A N 1
ATOM 706 C CA . VAL A 1 93 ? -9.498 -7.622 7.634 1.00 94.25 93 VAL A CA 1
ATOM 707 C C . VAL A 1 93 ? -8.502 -8.221 6.646 1.00 94.25 93 VAL A C 1
ATOM 709 O O . VAL A 1 93 ? -8.862 -8.533 5.515 1.00 94.25 93 VAL A O 1
ATOM 712 N N . THR A 1 94 ? -7.263 -8.420 7.090 1.00 92.00 94 THR A N 1
ATOM 713 C CA . THR A 1 94 ? -6.135 -8.847 6.257 1.00 92.00 94 THR A CA 1
ATOM 714 C C . THR A 1 94 ? -6.407 -10.188 5.560 1.00 92.00 94 THR A C 1
ATOM 716 O O . THR A 1 94 ? -6.336 -10.213 4.332 1.00 92.00 94 THR A O 1
ATOM 719 N N . PRO A 1 95 ? -6.814 -11.282 6.241 1.00 92.31 95 PRO A N 1
ATOM 720 C CA . PRO A 1 95 ? -7.117 -12.540 5.549 1.00 92.31 95 PRO A CA 1
ATOM 721 C C . PRO A 1 95 ? -8.237 -12.421 4.510 1.00 92.31 95 PRO A C 1
ATOM 723 O O . PRO A 1 95 ? -8.151 -13.034 3.450 1.00 92.31 95 PRO A O 1
ATOM 726 N N . VAL A 1 96 ? -9.271 -11.615 4.774 1.00 92.56 96 VAL A N 1
ATOM 727 C CA . VAL A 1 96 ? -10.388 -11.431 3.833 1.00 92.56 96 VAL A CA 1
ATOM 728 C C . VAL A 1 96 ? -9.919 -10.686 2.589 1.00 92.56 96 VAL A C 1
ATOM 730 O O . VAL A 1 96 ? -10.150 -11.148 1.480 1.00 92.56 96 VAL A O 1
ATOM 733 N N . VAL A 1 97 ? -9.203 -9.573 2.753 1.00 91.06 97 VAL A N 1
ATOM 734 C CA . VAL A 1 97 ? -8.710 -8.788 1.613 1.00 91.06 97 VAL A CA 1
ATOM 735 C C . VAL A 1 97 ? -7.695 -9.591 0.797 1.00 91.06 97 VAL A C 1
ATOM 737 O O . VAL A 1 97 ? -7.835 -9.706 -0.418 1.00 91.06 97 VAL A O 1
ATOM 740 N N . PHE A 1 98 ? -6.703 -10.201 1.450 1.00 88.62 98 PHE A N 1
ATOM 741 C CA . PHE A 1 98 ? -5.632 -10.913 0.750 1.00 88.62 98 PHE A CA 1
ATOM 742 C C . PHE A 1 98 ? -6.052 -12.273 0.180 1.00 88.62 98 PHE A C 1
ATOM 744 O O . PHE A 1 98 ? -5.392 -12.746 -0.737 1.00 88.62 98 PHE A O 1
ATOM 751 N N . SER A 1 99 ? -7.141 -12.892 0.648 1.00 90.94 99 SER A N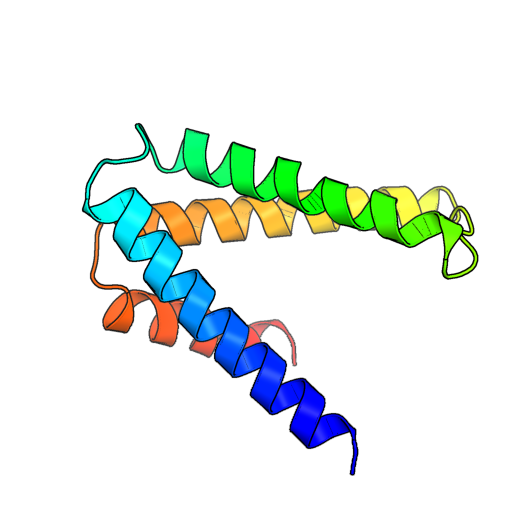 1
ATOM 752 C CA . SER A 1 99 ? -7.666 -14.126 0.032 1.00 90.94 99 SER A CA 1
ATOM 753 C C . SER A 1 99 ? -8.374 -13.885 -1.303 1.00 90.94 99 SER A C 1
ATOM 755 O O . SER A 1 99 ? -8.408 -14.783 -2.140 1.00 90.94 99 SER A O 1
ATOM 757 N N . VAL A 1 100 ? -8.888 -12.672 -1.539 1.00 90.19 100 VAL A N 1
ATOM 758 C CA . VAL A 1 100 ? -9.517 -12.291 -2.815 1.00 90.19 100 VAL A CA 1
ATOM 759 C C . VAL A 1 100 ? -8.472 -11.967 -3.888 1.00 90.19 100 VAL A C 1
ATOM 761 O O . VAL A 1 100 ? -8.716 -12.201 -5.069 1.00 90.19 100 VAL A O 1
ATOM 764 N N . VAL A 1 101 ? -7.289 -11.474 -3.499 1.00 88.94 101 VAL A N 1
ATOM 765 C CA . VAL A 1 101 ? -6.23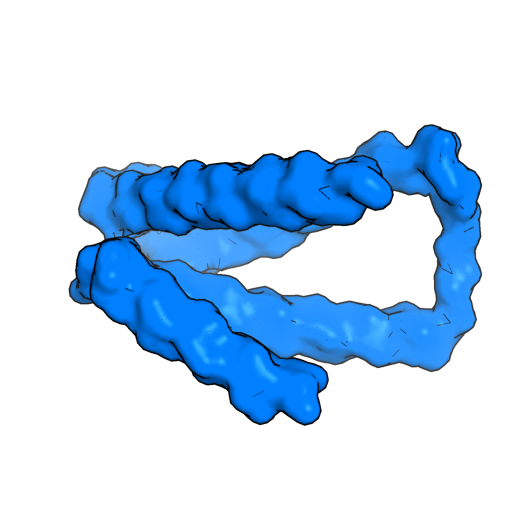4 -11.051 -4.442 1.00 88.94 101 VAL A CA 1
ATOM 766 C C . VAL A 1 101 ? -5.818 -12.162 -5.422 1.00 88.94 101 VAL A C 1
ATOM 768 O O . VAL A 1 101 ? -5.793 -11.876 -6.619 1.00 88.94 101 VAL A O 1
ATOM 771 N N . PRO A 1 102 ? -5.544 -13.414 -4.996 1.00 88.50 102 PRO A N 1
ATOM 772 C CA . PRO A 1 102 ? -5.205 -14.492 -5.922 1.00 88.50 102 PRO A CA 1
ATOM 773 C C . PRO A 1 102 ? -6.295 -14.757 -6.961 1.00 88.50 102 PRO A C 1
ATOM 775 O O . PRO A 1 102 ? -5.966 -14.923 -8.124 1.00 88.50 102 PRO A O 1
ATOM 778 N N . ILE A 1 103 ? -7.570 -14.722 -6.556 1.00 89.94 103 ILE A N 1
ATOM 779 C CA . ILE A 1 103 ? -8.728 -14.969 -7.433 1.00 89.94 103 ILE A CA 1
ATOM 780 C C . ILE A 1 103 ? -8.875 -13.858 -8.480 1.00 89.94 103 ILE A C 1
ATOM 782 O O . ILE A 1 103 ? -9.318 -14.096 -9.597 1.00 89.94 103 ILE A O 1
ATOM 786 N N . ALA A 1 104 ? -8.540 -12.622 -8.108 1.00 86.00 104 ALA A N 1
ATOM 787 C CA . ALA A 1 104 ? -8.638 -11.475 -9.002 1.00 86.00 104 ALA A CA 1
ATOM 788 C C . ALA A 1 104 ? -7.432 -11.328 -9.948 1.00 86.00 104 ALA A C 1
ATOM 790 O O . ALA A 1 104 ? -7.521 -10.581 -10.920 1.00 86.00 104 ALA A O 1
ATOM 791 N N . THR A 1 105 ? -6.304 -11.980 -9.647 1.00 85.31 105 THR A N 1
ATOM 792 C CA . THR A 1 105 ? -5.022 -11.755 -10.341 1.00 85.31 105 THR A CA 1
ATOM 793 C C . THR A 1 105 ? -4.595 -12.932 -11.220 1.00 85.31 105 THR A C 1
ATOM 795 O O . THR A 1 105 ? -3.904 -12.707 -12.214 1.00 85.31 105 THR A O 1
ATOM 798 N N . TYR A 1 106 ? -4.979 -14.161 -10.866 1.00 74.00 106 TYR A N 1
ATOM 799 C CA . TYR A 1 106 ? -4.578 -15.405 -11.534 1.00 74.00 106 TYR A CA 1
ATOM 800 C C . TYR A 1 106 ? -5.797 -16.235 -11.929 1.00 74.00 106 TYR A C 1
ATOM 802 O O . TYR A 1 106 ? -5.723 -16.872 -13.002 1.00 74.00 106 TYR A O 1
#

Mean predicted aligned error: 4.24 Å

Secondary structure (DSSP, 8-state):
-HHHHHHHHHHHHHHHHHHHHHHHHHTT-SS-HHHHHHHHHHHHGGGGGGGGGTT--PPPHHHHHHHHHHHHHHHHHHHHHHHHHHHS-HHHHHHHHHHHHHHHH-

Sequence (106 aa):
MTWIVVAVSAYFLGAFAVLMDKFLLGSKRVSSPQVYTFYVGIFGLGAFLFAPFFGFSVPSDSQIGISLVSGMFYMAGIFALNISINKAEASRVTPVVFSVVPIATY

Solvent-accessible surface area (backbone atoms only — not comparable to full-atom values): 6046 Å² total; per-residue (Å²): 121,68,64,58,57,54,50,52,51,50,53,52,50,49,55,52,48,50,52,48,51,30,47,38,46,58,68,60,75,42,95,41,47,67,61,50,40,52,50,55,56,56,57,56,58,55,58,59,76,51,34,83,80,70,70,72,73,86,72,56,72,69,54,50,54,53,49,51,54,49,48,51,55,50,51,53,50,51,37,53,48,41,48,43,30,52,75,42,56,48,87,60,45,49,60,58,57,61,62,48,48,57,74,77,74,108

Radius of gyration: 15.94 Å; Cα contacts (8 Å, |Δi|>4): 45; chains: 1; bounding box: 34×32×42 Å